Protein AF-A0A6B3M2X8-F1 (afdb_monomer_lite)

Secondary structure (DSSP, 8-state):
------------GGG------S---TT----------GGG------------HHHHHHSSHHHHHHHHHHHHHHHHT-S-----HHHHHHHH----

Structure (mmCIF, N/CA/C/O backbone):
data_AF-A0A6B3M2X8-F1
#
_entry.id   AF-A0A6B3M2X8-F1
#
loop_
_atom_site.group_PDB
_atom_site.id
_atom_site.type_symbol
_atom_site.label_atom_id
_atom_site.label_alt_id
_atom_site.label_comp_id
_atom_site.label_asym_id
_atom_site.label_entity_id
_atom_site.label_seq_id
_atom_site.pdbx_PDB_ins_code
_atom_site.Cartn_x
_atom_site.Cartn_y
_atom_site.Cartn_z
_atom_site.occupancy
_atom_site.B_iso_or_equiv
_atom_site.auth_seq_id
_atom_site.auth_comp_id
_atom_site.auth_asym_id
_atom_site.auth_atom_id
_atom_site.pdbx_PDB_model_num
ATOM 1 N N . MET A 1 1 ? -4.536 0.381 -40.209 1.00 64.00 1 MET A N 1
ATOM 2 C CA . MET A 1 1 ? -3.484 1.206 -39.585 1.00 64.00 1 MET A CA 1
ATOM 3 C C . MET A 1 1 ? -3.279 0.678 -38.184 1.00 64.00 1 MET A C 1
ATOM 5 O O . MET A 1 1 ? -4.263 0.510 -37.472 1.00 64.00 1 MET A O 1
ATOM 9 N N . LEU A 1 2 ? -2.046 0.314 -37.845 1.00 66.50 2 LEU A N 1
ATOM 10 C CA . LEU A 1 2 ? -1.698 -0.131 -36.503 1.00 66.50 2 LEU A CA 1
ATOM 11 C C . LEU A 1 2 ? -1.584 1.112 -35.615 1.00 66.50 2 LEU A C 1
ATOM 13 O O . LEU A 1 2 ? -0.737 1.963 -35.861 1.00 66.50 2 LEU A O 1
ATOM 17 N N . ASN A 1 3 ? -2.461 1.236 -34.621 1.00 72.69 3 ASN A N 1
ATOM 18 C CA . ASN A 1 3 ? -2.537 2.437 -33.779 1.00 72.69 3 ASN A CA 1
ATOM 19 C C . ASN A 1 3 ? -1.720 2.314 -32.481 1.00 72.69 3 ASN A C 1
ATOM 21 O O . ASN A 1 3 ? -1.614 3.277 -31.731 1.00 72.69 3 ASN A O 1
ATOM 25 N N . GLY A 1 4 ? -1.164 1.134 -32.194 1.00 75.75 4 GLY A N 1
ATOM 26 C CA . GLY A 1 4 ? -0.349 0.894 -31.007 1.00 75.75 4 GLY A CA 1
ATOM 27 C C . GLY A 1 4 ? 0.082 -0.565 -30.884 1.00 75.75 4 GLY A C 1
ATOM 28 O O . GLY A 1 4 ? -0.558 -1.462 -31.432 1.00 75.75 4 GLY A O 1
ATOM 29 N N . ILE A 1 5 ? 1.174 -0.793 -30.155 1.00 81.25 5 ILE A N 1
ATOM 30 C CA . ILE A 1 5 ? 1.732 -2.118 -29.864 1.00 81.25 5 ILE A CA 1
ATOM 31 C C . ILE A 1 5 ? 1.880 -2.233 -28.348 1.00 81.25 5 ILE A C 1
ATOM 33 O O . ILE A 1 5 ? 2.530 -1.397 -27.726 1.00 81.25 5 ILE A O 1
ATOM 37 N N . LYS A 1 6 ? 1.308 -3.283 -27.750 1.00 84.56 6 LYS A N 1
ATOM 38 C CA . LYS A 1 6 ? 1.546 -3.644 -26.346 1.00 84.56 6 LYS A CA 1
ATOM 39 C C . LYS A 1 6 ? 2.334 -4.949 -26.304 1.00 84.56 6 LYS A C 1
ATOM 41 O O . LYS A 1 6 ? 1.819 -5.987 -26.709 1.00 84.56 6 LYS A O 1
ATOM 46 N N . GLN A 1 7 ? 3.570 -4.896 -25.813 1.00 80.75 7 GLN A N 1
ATOM 47 C CA . GLN A 1 7 ? 4.482 -6.039 -25.751 1.00 80.75 7 GLN A CA 1
ATOM 48 C C . GLN A 1 7 ? 5.055 -6.164 -24.335 1.00 80.75 7 GLN A C 1
ATOM 50 O O . GLN A 1 7 ? 5.561 -5.190 -23.786 1.00 80.75 7 GLN A O 1
ATOM 55 N N . ARG A 1 8 ? 4.990 -7.367 -23.750 1.00 84.62 8 ARG A N 1
ATOM 56 C CA . ARG A 1 8 ? 5.707 -7.707 -22.512 1.00 84.62 8 ARG A CA 1
ATOM 57 C C . ARG A 1 8 ? 7.033 -8.348 -22.901 1.00 84.62 8 ARG A C 1
ATOM 59 O O . ARG A 1 8 ? 7.041 -9.337 -23.633 1.00 84.62 8 ARG A O 1
ATOM 66 N N . VAL A 1 9 ? 8.139 -7.774 -22.449 1.00 82.00 9 VAL A N 1
ATOM 67 C CA . VAL A 1 9 ? 9.490 -8.242 -22.770 1.00 82.00 9 VAL A CA 1
ATOM 68 C C . VAL A 1 9 ? 10.402 -8.132 -21.571 1.00 82.00 9 VAL A C 1
ATOM 70 O O . VAL A 1 9 ? 10.279 -7.216 -20.767 1.00 82.00 9 VAL A O 1
ATOM 73 N N . ILE A 1 10 ? 11.331 -9.079 -21.490 1.00 83.81 10 ILE A N 1
ATOM 74 C CA . ILE A 1 10 ? 12.415 -9.058 -20.517 1.00 83.81 10 ILE A CA 1
ATOM 75 C C . ILE A 1 10 ? 13.540 -8.205 -21.099 1.00 83.81 10 ILE A C 1
ATOM 77 O O . ILE A 1 10 ? 13.880 -8.335 -22.277 1.00 83.81 10 ILE A O 1
ATOM 81 N N . VAL A 1 11 ? 14.110 -7.341 -20.265 1.00 84.75 11 VAL A N 1
ATOM 82 C CA . VAL A 1 11 ? 15.249 -6.503 -20.633 1.00 84.75 11 VAL A CA 1
ATOM 83 C C . VAL A 1 11 ? 16.458 -7.394 -20.931 1.00 84.75 11 VAL A C 1
ATOM 85 O O . VAL A 1 11 ? 16.854 -8.225 -20.113 1.00 84.75 11 VAL A O 1
ATOM 88 N N . GLY A 1 12 ? 17.022 -7.249 -22.130 1.00 82.44 12 GLY A N 1
ATOM 89 C CA . GLY A 1 12 ? 18.166 -8.030 -22.585 1.00 82.44 12 GLY A CA 1
ATOM 90 C C . GLY A 1 12 ? 19.497 -7.546 -22.005 1.00 82.44 12 GLY A C 1
ATOM 91 O O . GLY A 1 12 ? 19.567 -6.632 -21.180 1.00 82.44 12 GLY A O 1
ATOM 92 N N . LYS A 1 13 ? 20.596 -8.143 -22.484 1.00 81.44 13 LYS A N 1
ATOM 93 C CA . LYS A 1 13 ? 21.954 -7.688 -22.146 1.00 81.44 13 LYS A CA 1
ATOM 94 C C . LYS A 1 13 ? 22.109 -6.205 -22.501 1.00 81.44 13 LYS A C 1
ATOM 96 O O . LYS A 1 13 ? 21.621 -5.766 -23.540 1.00 81.44 13 LYS A O 1
ATOM 101 N N . GLU A 1 14 ? 22.794 -5.458 -21.635 1.00 83.50 14 GLU A N 1
ATOM 102 C CA . GLU A 1 14 ? 23.031 -4.010 -21.785 1.00 83.50 14 GLU A CA 1
ATOM 103 C C . GLU A 1 14 ? 21.766 -3.133 -21.709 1.00 83.50 14 GLU A C 1
ATOM 105 O O . GLU A 1 14 ? 21.779 -1.999 -22.178 1.00 83.50 14 GLU A O 1
ATOM 110 N N . GLY A 1 15 ? 20.663 -3.629 -21.136 1.00 81.25 15 GLY A N 1
ATOM 111 C CA . GLY A 1 15 ? 19.460 -2.812 -20.939 1.00 81.25 15 GLY A CA 1
ATOM 112 C C . GLY A 1 15 ? 18.593 -2.646 -22.192 1.00 81.25 15 GLY A C 1
ATOM 113 O O . GLY A 1 15 ? 17.685 -1.819 -22.210 1.00 81.25 15 GLY A O 1
ATOM 114 N N . LYS A 1 16 ? 18.870 -3.405 -23.257 1.00 85.69 16 LYS A N 1
ATOM 115 C CA . LYS A 1 16 ? 18.186 -3.265 -24.549 1.00 85.69 16 LYS A CA 1
ATOM 116 C C . LYS A 1 16 ? 16.813 -3.940 -24.541 1.00 85.69 16 LYS A C 1
ATOM 118 O O . LYS A 1 16 ? 16.652 -5.041 -24.013 1.00 85.69 16 LYS A O 1
ATOM 123 N N . ILE A 1 17 ? 15.843 -3.289 -25.183 1.00 85.56 17 ILE A N 1
ATOM 124 C CA . ILE A 1 17 ? 14.487 -3.798 -25.411 1.00 85.56 17 ILE A CA 1
ATOM 125 C C . ILE A 1 17 ? 14.245 -3.828 -26.922 1.00 85.56 17 ILE A C 1
ATOM 127 O O . ILE A 1 17 ? 14.431 -2.821 -27.602 1.00 85.56 17 ILE A O 1
ATOM 131 N N . GLU A 1 18 ? 13.831 -4.979 -27.448 1.00 82.94 18 GLU A N 1
ATOM 132 C CA . GLU A 1 18 ? 13.549 -5.163 -28.875 1.00 82.94 18 GLU A CA 1
ATOM 133 C C . GLU A 1 18 ? 12.039 -5.209 -29.129 1.00 82.94 18 GLU A C 1
ATOM 135 O O . GLU A 1 18 ? 11.325 -6.069 -28.601 1.00 82.94 18 GLU A O 1
ATOM 140 N N . ILE A 1 19 ? 11.552 -4.307 -29.981 1.00 82.19 19 ILE A N 1
ATOM 141 C CA . ILE A 1 19 ? 10.170 -4.322 -30.468 1.00 82.19 19 ILE A CA 1
ATOM 142 C C . ILE A 1 19 ? 10.134 -5.207 -31.713 1.00 82.19 19 ILE A C 1
ATOM 144 O O . ILE A 1 19 ? 10.713 -4.869 -32.744 1.00 82.19 19 ILE A O 1
ATOM 148 N N . LYS A 1 20 ? 9.465 -6.358 -31.627 1.00 72.31 20 LYS A N 1
ATOM 149 C CA . LYS A 1 20 ? 9.378 -7.305 -32.745 1.00 72.31 20 LYS A CA 1
ATOM 150 C C . LYS A 1 20 ? 8.125 -7.008 -33.557 1.00 72.31 20 LYS A C 1
ATOM 152 O O . LYS A 1 20 ? 7.077 -7.597 -33.314 1.00 72.31 20 LYS A O 1
ATOM 157 N N . THR A 1 21 ? 8.231 -6.085 -34.508 1.00 72.88 21 THR A N 1
ATOM 158 C CA . THR A 1 21 ? 7.141 -5.772 -35.441 1.00 72.88 21 THR A CA 1
ATOM 159 C C . THR A 1 21 ? 7.657 -5.600 -36.864 1.00 72.88 21 THR A C 1
ATOM 161 O O . THR A 1 21 ? 8.712 -5.011 -37.084 1.00 72.88 21 THR A O 1
ATOM 164 N N . SER A 1 22 ? 6.907 -6.128 -37.830 1.00 63.09 22 SER A N 1
ATOM 165 C CA . SER A 1 22 ? 7.200 -6.018 -39.265 1.00 63.09 22 SER A CA 1
ATOM 166 C C . SER A 1 22 ? 6.411 -4.892 -39.944 1.00 63.09 22 SER A C 1
ATOM 168 O O . SER A 1 22 ? 6.527 -4.712 -41.151 1.00 63.09 22 SER A O 1
ATOM 170 N N . GLU A 1 23 ? 5.594 -4.151 -39.188 1.00 72.25 23 GLU A N 1
ATOM 171 C CA . GLU A 1 23 ? 4.606 -3.205 -39.731 1.00 72.25 23 GLU A CA 1
ATOM 172 C C . GLU A 1 23 ? 4.995 -1.725 -39.572 1.00 72.25 23 GLU A C 1
ATOM 174 O O . GLU A 1 23 ? 4.285 -0.847 -40.060 1.00 72.25 23 GLU A O 1
ATOM 179 N N . LEU A 1 24 ? 6.117 -1.427 -38.910 1.00 78.56 24 LEU A N 1
ATOM 180 C CA . LEU A 1 24 ? 6.639 -0.064 -38.806 1.00 78.56 24 LEU A CA 1
ATOM 181 C C . LEU A 1 24 ? 7.584 0.212 -39.977 1.00 78.56 24 LEU A C 1
ATOM 183 O O . LEU A 1 24 ? 8.699 -0.305 -40.022 1.00 78.56 24 LEU A O 1
ATOM 187 N N . ALA A 1 25 ? 7.129 1.026 -40.928 1.00 80.44 25 ALA A N 1
ATOM 188 C CA . ALA A 1 25 ? 7.965 1.491 -42.027 1.00 80.44 25 ALA A CA 1
ATOM 189 C C . ALA A 1 25 ? 9.049 2.457 -41.522 1.00 80.44 25 ALA A C 1
ATOM 191 O O . ALA A 1 25 ? 8.835 3.213 -40.567 1.00 80.44 25 ALA A O 1
ATOM 192 N N . GLU A 1 26 ? 10.201 2.461 -42.191 1.00 80.94 26 GLU A N 1
ATOM 193 C CA . GLU A 1 26 ? 11.283 3.406 -41.910 1.00 80.94 26 GLU A CA 1
ATOM 194 C C . GLU A 1 26 ? 10.780 4.859 -42.000 1.00 80.94 26 GLU A C 1
ATOM 196 O O . GLU A 1 26 ? 10.012 5.212 -42.895 1.00 80.94 26 GLU A O 1
ATOM 201 N N . GLY A 1 27 ? 11.187 5.698 -41.043 1.00 83.31 27 GLY A N 1
ATOM 202 C CA . GLY A 1 27 ? 10.754 7.097 -40.952 1.00 83.31 27 GLY A CA 1
ATOM 203 C C . GLY A 1 27 ? 9.430 7.328 -40.211 1.00 83.31 27 GLY A C 1
ATOM 204 O O . GLY A 1 27 ? 9.011 8.476 -40.073 1.00 83.31 27 GLY A O 1
ATOM 205 N N . THR A 1 28 ? 8.779 6.278 -39.698 1.00 84.50 28 THR A N 1
ATOM 206 C CA . THR A 1 28 ? 7.570 6.421 -38.868 1.00 84.50 28 THR A CA 1
ATOM 207 C C . THR A 1 28 ? 7.920 6.999 -37.494 1.00 84.50 28 THR A C 1
ATOM 209 O O . THR A 1 28 ? 8.733 6.432 -36.765 1.00 84.50 28 THR A O 1
ATOM 212 N N . VAL A 1 29 ? 7.282 8.110 -37.113 1.00 83.06 29 VAL A N 1
ATOM 213 C CA . VAL A 1 29 ? 7.404 8.687 -35.764 1.00 83.06 29 VAL A CA 1
ATOM 214 C C . VAL A 1 29 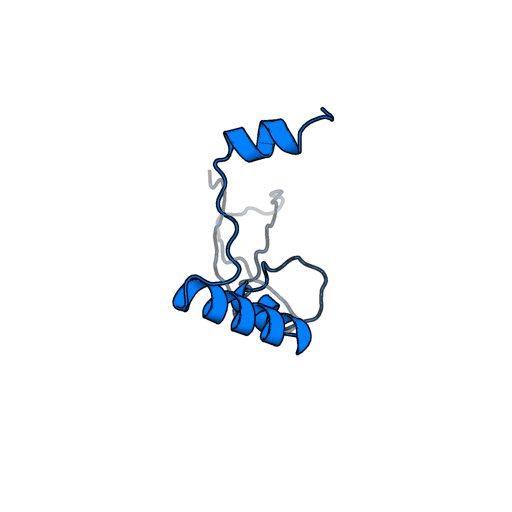? 6.578 7.854 -34.787 1.00 83.06 29 VAL A C 1
ATOM 216 O O . VAL A 1 29 ? 5.383 7.657 -35.003 1.00 83.06 29 VAL A O 1
ATOM 219 N N . VAL A 1 30 ? 7.209 7.377 -33.713 1.00 83.12 30 VAL A N 1
ATOM 220 C CA . VAL A 1 30 ? 6.566 6.556 -32.678 1.00 83.12 30 VAL A CA 1
ATOM 221 C C . VAL A 1 30 ? 6.873 7.093 -31.283 1.00 83.12 30 VAL A C 1
ATOM 2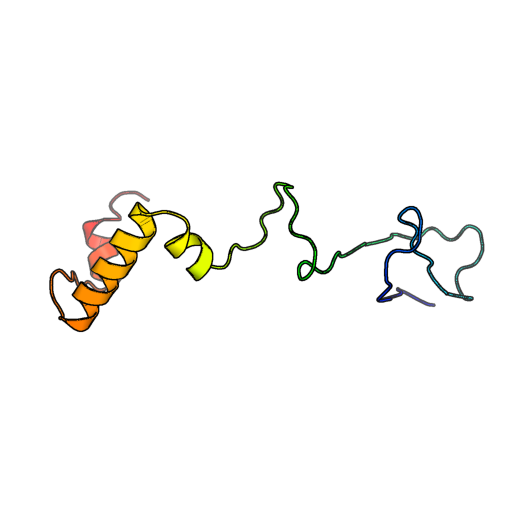23 O O . VAL A 1 30 ? 7.969 7.589 -31.026 1.00 83.12 30 VAL A O 1
ATOM 226 N N . GLU A 1 31 ? 5.908 6.963 -30.378 1.00 81.12 31 GLU A N 1
ATOM 227 C CA . GLU A 1 31 ? 6.074 7.204 -28.945 1.00 81.12 31 GLU A CA 1
ATOM 228 C C . GLU A 1 31 ? 6.239 5.859 -28.226 1.00 81.12 31 GLU A C 1
ATOM 230 O O . GLU A 1 31 ? 5.512 4.903 -28.510 1.00 81.12 31 GLU A O 1
ATOM 235 N N . VAL A 1 32 ? 7.204 5.770 -27.307 1.00 81.94 32 VAL A N 1
ATOM 236 C CA . VAL A 1 32 ? 7.495 4.543 -26.554 1.00 81.94 32 VAL A CA 1
ATOM 237 C C . VAL A 1 32 ? 7.216 4.777 -25.076 1.00 81.94 32 VAL A C 1
ATOM 239 O O . VAL A 1 32 ? 7.847 5.626 -24.451 1.00 81.94 32 VAL A O 1
ATOM 242 N N . ILE A 1 33 ? 6.310 3.980 -24.507 1.00 82.06 33 ILE A N 1
ATOM 243 C CA . ILE A 1 33 ? 6.018 3.967 -23.071 1.00 82.06 33 ILE A CA 1
ATOM 244 C C . ILE A 1 33 ? 6.583 2.673 -22.479 1.00 82.06 33 ILE A C 1
ATOM 246 O O . ILE A 1 33 ? 6.173 1.578 -22.866 1.00 82.06 33 ILE A O 1
ATOM 250 N N . VAL A 1 34 ? 7.521 2.795 -21.538 1.00 81.69 34 VAL A N 1
ATOM 251 C CA . VAL A 1 34 ? 8.124 1.657 -20.827 1.00 81.69 34 VAL A CA 1
ATOM 252 C C . VAL A 1 34 ? 7.535 1.585 -19.421 1.00 81.69 34 VAL A C 1
ATOM 254 O O . VAL A 1 34 ? 7.715 2.506 -18.629 1.00 81.69 34 VAL A O 1
ATOM 257 N N . LEU A 1 35 ? 6.838 0.490 -19.111 1.00 80.50 35 LEU A N 1
ATOM 258 C CA . LEU A 1 35 ? 6.349 0.194 -17.764 1.00 80.50 35 LEU A CA 1
ATOM 259 C C . LEU A 1 35 ? 7.202 -0.924 -17.171 1.00 80.50 35 LEU A C 1
ATOM 261 O O . LEU A 1 35 ? 7.257 -2.021 -17.727 1.00 80.50 35 LEU A O 1
ATOM 265 N N . VAL A 1 36 ? 7.859 -0.639 -16.050 1.00 80.44 36 VAL A N 1
ATOM 266 C CA . VAL A 1 36 ? 8.615 -1.633 -15.285 1.00 80.44 36 VAL A CA 1
ATOM 267 C C . VAL A 1 36 ? 7.657 -2.302 -14.304 1.00 80.44 36 VAL A C 1
ATOM 269 O O . VAL A 1 36 ? 6.979 -1.618 -13.538 1.00 80.44 36 VAL A O 1
ATOM 272 N N . GLU A 1 37 ? 7.576 -3.631 -14.342 1.00 74.31 37 GLU A N 1
ATOM 273 C CA . GLU A 1 37 ? 6.833 -4.393 -13.336 1.00 74.31 37 GLU A CA 1
ATOM 274 C C . GLU A 1 37 ? 7.565 -4.278 -11.993 1.00 74.31 37 GLU A C 1
ATOM 276 O O . GLU A 1 37 ? 8.731 -4.654 -11.882 1.00 74.31 37 GLU A O 1
ATOM 281 N N . GLN A 1 38 ? 6.888 -3.713 -10.990 1.00 62.22 38 GLN A N 1
ATOM 282 C CA . GLN A 1 38 ? 7.475 -3.380 -9.686 1.00 62.22 38 GLN A CA 1
ATOM 283 C C . GLN A 1 38 ? 7.725 -4.604 -8.787 1.00 62.22 38 GLN A C 1
ATOM 285 O O . GLN A 1 38 ? 8.355 -4.467 -7.746 1.00 62.22 38 GLN A O 1
ATOM 290 N N . ASP A 1 39 ? 7.323 -5.806 -9.206 1.00 55.53 39 ASP A N 1
ATOM 291 C CA . ASP A 1 39 ? 7.393 -7.019 -8.376 1.00 55.53 39 ASP A CA 1
ATOM 292 C C . ASP A 1 39 ? 8.812 -7.612 -8.220 1.00 55.53 39 ASP A C 1
ATOM 294 O O . ASP A 1 39 ? 8.971 -8.636 -7.559 1.00 55.53 39 ASP A O 1
ATOM 298 N N . ALA A 1 40 ? 9.852 -7.030 -8.837 1.00 49.16 40 ALA A N 1
ATOM 299 C CA . ALA A 1 40 ? 11.174 -7.672 -8.920 1.00 49.16 40 ALA A CA 1
ATOM 300 C C . ALA A 1 40 ? 12.398 -6.779 -8.652 1.00 49.16 40 ALA A C 1
ATOM 302 O O . ALA A 1 40 ? 13.520 -7.280 -8.746 1.00 49.16 40 ALA A O 1
ATOM 303 N N . VAL A 1 41 ? 12.240 -5.487 -8.342 1.00 46.97 41 VAL A N 1
ATOM 304 C CA . VAL A 1 41 ? 13.397 -4.603 -8.116 1.00 46.97 41 VAL A CA 1
ATOM 305 C C . VAL A 1 41 ? 13.228 -3.811 -6.824 1.00 46.97 41 VAL A C 1
ATOM 307 O O . VAL A 1 41 ? 12.646 -2.731 -6.798 1.00 46.97 41 VAL A O 1
ATOM 310 N N . GLU A 1 42 ? 13.790 -4.356 -5.748 1.00 50.50 42 GLU A N 1
ATOM 311 C CA . GLU A 1 42 ? 14.203 -3.582 -4.579 1.00 50.50 42 GLU A CA 1
ATOM 312 C C . GLU A 1 42 ? 15.307 -2.608 -5.026 1.00 50.50 42 GLU A C 1
ATOM 314 O O . GLU A 1 42 ? 16.475 -2.985 -5.119 1.00 50.50 42 GLU A O 1
ATOM 319 N N . SER A 1 43 ? 14.972 -1.365 -5.377 1.00 45.31 43 SER A N 1
ATOM 320 C CA . SER A 1 43 ? 16.001 -0.326 -5.509 1.00 45.31 43 SER A CA 1
ATOM 321 C C . SER A 1 43 ? 15.449 1.088 -5.342 1.00 45.31 43 SER A C 1
ATOM 323 O O . SER A 1 43 ? 14.817 1.628 -6.253 1.00 45.31 43 SER A O 1
ATOM 325 N N . ASP A 1 44 ? 15.734 1.677 -4.179 1.00 47.97 44 ASP A N 1
ATOM 326 C CA . ASP A 1 44 ? 16.356 2.996 -3.954 1.00 47.97 44 ASP A CA 1
ATOM 327 C C . ASP A 1 44 ? 16.181 4.090 -5.021 1.00 47.97 44 ASP A C 1
ATOM 329 O O . ASP A 1 44 ? 17.118 4.802 -5.384 1.00 47.97 44 ASP A O 1
ATOM 333 N N . THR A 1 45 ? 14.963 4.298 -5.503 1.00 46.38 45 THR A N 1
ATOM 334 C CA . THR A 1 45 ? 14.602 5.518 -6.221 1.00 46.38 45 THR A CA 1
ATOM 335 C C . THR A 1 45 ? 13.269 6.006 -5.697 1.00 46.38 45 THR A C 1
ATOM 337 O O . THR A 1 45 ? 12.342 5.227 -5.510 1.00 46.38 45 THR A O 1
ATOM 340 N N . SER A 1 46 ? 13.196 7.309 -5.429 1.00 51.28 46 SER A N 1
ATOM 341 C CA . SER A 1 46 ? 12.060 8.051 -4.877 1.00 51.28 46 SER A CA 1
ATOM 342 C C . SER A 1 46 ? 10.846 8.101 -5.819 1.00 51.28 46 SER A C 1
ATOM 344 O O . SER A 1 46 ? 10.286 9.162 -6.085 1.00 51.28 46 SER A O 1
ATOM 346 N N . GLN A 1 47 ?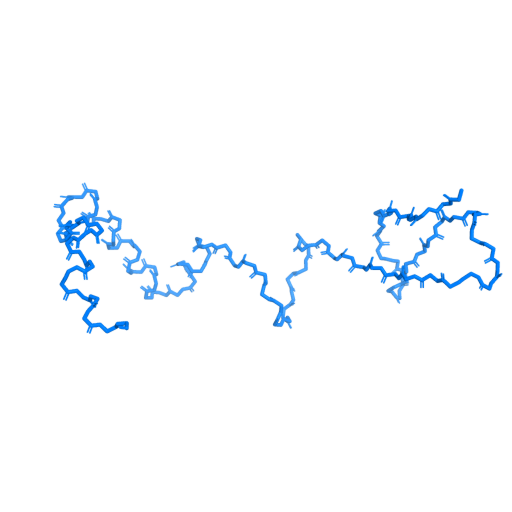 10.453 6.956 -6.362 1.00 46.47 47 GLN A N 1
ATOM 347 C CA . GLN A 1 47 ? 9.153 6.715 -6.949 1.00 46.47 47 GLN A CA 1
ATOM 348 C C . GLN A 1 47 ? 8.278 6.181 -5.824 1.00 46.47 47 GLN A C 1
ATOM 350 O O . GLN A 1 47 ? 8.646 5.235 -5.136 1.00 46.47 47 GLN A O 1
ATOM 355 N N . HIS A 1 48 ? 7.146 6.837 -5.596 1.00 48.81 48 HIS A N 1
ATOM 356 C CA . HIS A 1 48 ? 6.152 6.447 -4.606 1.00 48.81 48 HIS A CA 1
ATOM 357 C C . HIS A 1 48 ? 5.506 5.119 -5.035 1.00 48.81 48 HIS A C 1
ATOM 359 O O . HIS A 1 48 ? 4.382 5.092 -5.538 1.00 48.81 48 HIS A O 1
ATOM 365 N N . ILE A 1 49 ? 6.239 4.014 -4.876 1.00 55.12 49 ILE A N 1
ATOM 366 C CA . ILE A 1 49 ? 5.652 2.687 -4.740 1.00 55.12 49 ILE A CA 1
ATOM 367 C C . ILE A 1 49 ? 4.694 2.835 -3.557 1.00 55.12 49 ILE A C 1
ATOM 369 O O . ILE A 1 49 ? 5.127 3.331 -2.512 1.00 55.12 49 ILE A O 1
ATOM 373 N N . PRO A 1 50 ? 3.395 2.529 -3.702 1.00 57.81 50 PRO A N 1
ATOM 374 C CA . PRO A 1 50 ? 2.519 2.478 -2.547 1.00 57.81 50 PRO A CA 1
ATOM 375 C C . PRO A 1 50 ? 3.100 1.415 -1.618 1.00 57.81 50 PRO A C 1
ATOM 377 O O . PRO A 1 50 ? 2.953 0.222 -1.869 1.00 57.81 50 PRO A O 1
ATOM 380 N N . GLN A 1 51 ? 3.842 1.860 -0.602 1.00 66.44 51 GLN A N 1
ATOM 381 C CA . GLN A 1 51 ? 4.358 0.981 0.429 1.00 66.44 51 GLN A CA 1
ATOM 382 C C . GLN A 1 51 ? 3.155 0.246 1.003 1.00 66.44 51 GLN A C 1
ATOM 384 O O . GLN A 1 51 ? 2.142 0.881 1.319 1.00 66.44 51 GLN A O 1
ATOM 389 N N . ASP A 1 52 ? 3.250 -1.079 1.097 1.00 85.06 52 ASP A N 1
ATOM 390 C CA . ASP A 1 52 ? 2.191 -1.852 1.720 1.00 85.06 52 ASP A CA 1
ATOM 391 C C . ASP A 1 52 ? 1.929 -1.268 3.114 1.00 85.06 52 ASP A C 1
ATOM 393 O O . ASP A 1 52 ? 2.851 -1.023 3.899 1.00 85.06 52 ASP A O 1
ATOM 397 N N . ALA A 1 53 ? 0.664 -0.967 3.411 1.00 86.12 53 ALA A N 1
ATOM 398 C CA . ALA A 1 53 ? 0.321 -0.274 4.648 1.00 86.12 53 ALA A CA 1
ATOM 399 C C . ALA A 1 53 ? 0.752 -1.093 5.877 1.00 86.12 53 ALA A C 1
ATOM 401 O O . ALA A 1 53 ? 1.159 -0.523 6.890 1.00 86.12 53 ALA A O 1
ATOM 402 N N . THR A 1 54 ? 0.723 -2.424 5.776 1.00 89.38 54 THR A N 1
ATOM 403 C CA . THR A 1 54 ? 1.197 -3.329 6.827 1.00 89.38 54 THR A CA 1
ATOM 404 C C . THR A 1 54 ? 2.703 -3.208 6.996 1.00 89.38 54 THR A C 1
ATOM 406 O O . THR A 1 54 ? 3.187 -3.081 8.121 1.00 89.38 54 THR A O 1
ATOM 409 N N . GLU A 1 55 ? 3.449 -3.198 5.893 1.00 90.00 55 GLU A N 1
ATOM 410 C CA . GLU A 1 55 ? 4.900 -3.017 5.911 1.00 90.00 55 GLU A CA 1
ATOM 411 C C . GLU A 1 55 ? 5.288 -1.685 6.567 1.00 90.00 55 GLU A C 1
ATOM 413 O O . GLU A 1 55 ? 6.114 -1.660 7.484 1.00 90.00 55 GLU A O 1
ATOM 418 N N . TYR A 1 56 ? 4.628 -0.586 6.188 1.00 92.19 56 TYR A N 1
ATOM 419 C CA . TYR A 1 56 ? 4.852 0.724 6.799 1.00 92.19 56 TYR A CA 1
ATOM 420 C C . TYR A 1 56 ? 4.565 0.721 8.308 1.00 92.19 56 TYR A C 1
ATOM 422 O O . TYR A 1 56 ? 5.386 1.188 9.108 1.00 92.19 56 TYR A O 1
ATOM 430 N N . LEU A 1 57 ? 3.423 0.167 8.727 1.00 94.62 57 LEU A N 1
ATOM 431 C CA . LEU A 1 57 ? 3.029 0.126 10.138 1.00 94.62 57 LEU A CA 1
ATOM 432 C C . LEU A 1 57 ? 3.960 -0.752 10.990 1.00 94.62 57 LEU A C 1
ATOM 434 O O . LEU A 1 57 ? 4.080 -0.532 12.195 1.00 94.62 57 LEU A O 1
ATOM 438 N N . LEU A 1 58 ? 4.649 -1.725 10.388 1.00 95.00 58 LEU A N 1
ATOM 439 C CA . LEU A 1 58 ? 5.582 -2.619 11.081 1.00 95.00 58 LEU A CA 1
ATOM 440 C C . LEU A 1 58 ? 7.058 -2.207 10.962 1.00 95.00 58 LEU A C 1
ATOM 442 O O . LEU A 1 58 ? 7.902 -2.818 11.634 1.00 95.00 58 LEU A O 1
ATOM 446 N N . SER A 1 59 ? 7.357 -1.183 10.156 1.00 93.81 59 SER A N 1
ATOM 447 C CA . SER A 1 59 ? 8.715 -0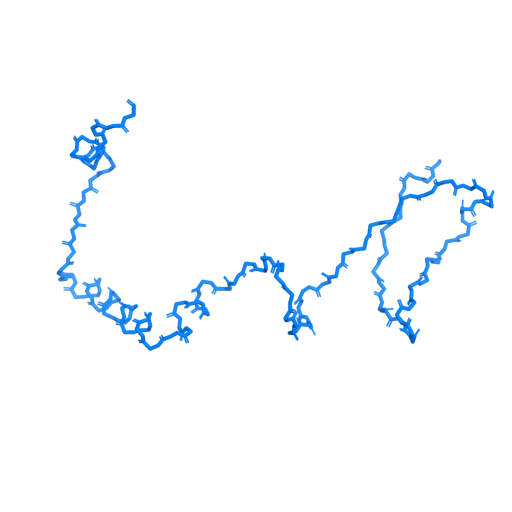.748 9.801 1.00 93.81 59 SER A CA 1
ATOM 448 C C . SER A 1 59 ? 9.537 -0.212 10.979 1.00 93.81 59 SER A C 1
ATOM 450 O O . SER A 1 59 ? 10.740 -0.461 11.052 1.00 93.81 59 SER A O 1
ATOM 452 N N . THR A 1 60 ? 8.910 0.483 11.936 1.00 95.88 60 THR A N 1
ATOM 453 C CA . THR A 1 60 ? 9.584 1.042 13.121 1.00 95.88 60 THR A CA 1
ATOM 454 C C . THR A 1 60 ? 9.053 0.434 14.416 1.00 95.88 60 THR A C 1
ATOM 456 O O . THR A 1 60 ? 7.922 -0.053 14.493 1.00 95.88 60 THR A O 1
ATOM 459 N N . GLN A 1 61 ? 9.873 0.470 15.471 1.00 96.81 61 GLN A N 1
ATOM 460 C CA . GLN A 1 61 ? 9.476 -0.026 16.790 1.00 96.81 61 GLN A CA 1
ATOM 461 C C . GLN A 1 61 ? 8.288 0.758 17.366 1.00 96.81 61 GLN A C 1
ATOM 463 O O . GLN A 1 61 ? 7.388 0.155 17.952 1.00 96.81 61 GLN A O 1
ATOM 468 N N . ASP A 1 62 ? 8.261 2.078 17.173 1.00 97.56 62 ASP A N 1
ATOM 469 C CA . ASP A 1 62 ? 7.162 2.921 17.643 1.00 97.56 62 ASP A CA 1
ATOM 470 C C . ASP A 1 62 ? 5.867 2.670 16.873 1.00 97.56 62 ASP A C 1
ATOM 472 O O . ASP A 1 62 ? 4.826 2.492 17.507 1.00 97.56 62 ASP A O 1
ATOM 476 N N . ASN A 1 63 ? 5.924 2.562 15.540 1.00 96.56 63 ASN A N 1
ATOM 477 C CA . ASN A 1 63 ? 4.742 2.245 14.732 1.00 96.56 63 ASN A CA 1
ATOM 478 C C . ASN A 1 63 ? 4.162 0.886 15.136 1.00 96.56 63 ASN A C 1
ATOM 480 O O . ASN A 1 63 ? 2.962 0.774 15.386 1.00 96.56 63 ASN A O 1
ATOM 484 N N . ARG A 1 64 ? 5.024 -0.122 15.317 1.00 97.44 64 ARG A N 1
ATOM 485 C CA . ARG A 1 64 ? 4.611 -1.453 15.774 1.00 97.44 64 ARG A CA 1
ATOM 486 C C . ARG A 1 64 ? 3.955 -1.405 17.151 1.00 97.44 64 ARG A C 1
ATOM 488 O O . ARG A 1 64 ? 2.908 -2.017 17.346 1.00 97.44 64 ARG A O 1
ATOM 495 N N . ARG A 1 65 ? 4.545 -0.681 18.108 1.00 98.06 65 ARG A N 1
ATOM 496 C CA . ARG A 1 65 ? 3.987 -0.524 19.461 1.00 98.06 65 ARG A CA 1
ATOM 497 C C . ARG A 1 65 ? 2.615 0.150 19.418 1.00 98.06 65 ARG A C 1
ATOM 499 O O . ARG A 1 65 ? 1.697 -0.321 20.086 1.00 98.06 65 ARG A O 1
ATOM 506 N N . HIS A 1 66 ? 2.466 1.217 18.634 1.00 96.88 66 HIS A N 1
ATOM 507 C CA . HIS A 1 66 ? 1.185 1.903 18.465 1.00 96.88 66 HIS A CA 1
ATOM 508 C C . HIS A 1 66 ? 0.135 1.002 17.813 1.00 96.88 66 HIS A C 1
ATOM 510 O O . HIS A 1 66 ? -0.980 0.929 18.322 1.00 96.88 66 HIS A O 1
ATOM 516 N N . LEU A 1 67 ? 0.495 0.261 16.760 1.00 97.06 67 LEU A N 1
ATOM 517 C CA . LEU A 1 67 ? -0.419 -0.661 16.089 1.00 97.06 67 LEU A CA 1
ATOM 518 C C . LEU A 1 67 ? -0.916 -1.754 17.043 1.00 97.06 67 LEU A C 1
ATOM 520 O O . LEU A 1 67 ? -2.121 -1.954 17.164 1.00 97.06 67 LEU A O 1
ATOM 524 N N . MET A 1 68 ? -0.010 -2.428 17.757 1.00 97.50 68 MET A N 1
ATOM 525 C CA . MET A 1 68 ? -0.395 -3.487 18.698 1.00 97.50 68 MET A CA 1
ATOM 526 C C . MET A 1 68 ? -1.270 -2.947 19.837 1.00 97.50 68 MET A C 1
ATOM 528 O O . MET A 1 68 ? -2.237 -3.596 20.230 1.00 97.50 68 MET A O 1
ATOM 532 N N . SER A 1 69 ? -0.979 -1.741 20.340 1.00 96.94 69 SER A N 1
ATOM 533 C CA . SER A 1 69 ? -1.830 -1.099 21.349 1.00 96.94 69 SER A CA 1
ATOM 534 C C . SER A 1 69 ? -3.213 -0.752 20.800 1.00 96.94 69 SER A C 1
ATOM 536 O O . SER A 1 69 ? -4.198 -0.926 21.512 1.00 96.94 69 SER A O 1
ATOM 538 N N . ALA A 1 70 ? -3.303 -0.260 19.562 1.00 95.69 70 ALA A N 1
ATOM 539 C CA . ALA A 1 70 ? -4.576 0.088 18.940 1.00 95.69 70 ALA A CA 1
ATOM 540 C C . ALA A 1 70 ? -5.444 -1.158 18.715 1.00 95.69 70 ALA A C 1
ATOM 542 O O . ALA A 1 70 ? -6.630 -1.133 19.032 1.00 95.69 70 ALA A O 1
ATOM 543 N N . ILE A 1 71 ? -4.845 -2.263 18.254 1.00 96.56 71 ILE A N 1
ATOM 544 C CA . ILE A 1 71 ? -5.532 -3.555 18.112 1.00 96.56 71 ILE A CA 1
ATOM 545 C C . ILE A 1 71 ? -6.077 -4.019 19.469 1.00 96.56 71 ILE A C 1
ATOM 547 O O . ILE A 1 71 ? -7.265 -4.312 19.576 1.00 96.56 71 ILE A O 1
ATOM 551 N N . GLY A 1 72 ? -5.254 -3.992 20.523 1.00 97.31 72 GLY A N 1
ATOM 552 C CA . GLY A 1 72 ? -5.693 -4.377 21.868 1.00 97.31 72 GLY A CA 1
ATOM 553 C C . GLY A 1 72 ? -6.829 -3.502 22.410 1.00 97.31 72 GLY A C 1
ATOM 554 O O . GLY A 1 72 ? -7.772 -4.017 23.009 1.00 97.31 72 GLY A O 1
ATOM 555 N N . ASN A 1 73 ? -6.791 -2.190 22.166 1.00 96.75 73 ASN A N 1
ATOM 556 C CA . ASN A 1 73 ? -7.868 -1.270 22.550 1.00 96.75 73 ASN A CA 1
ATOM 557 C C . ASN A 1 73 ? -9.195 -1.623 21.857 1.00 96.75 73 ASN A C 1
ATOM 559 O O . ASN A 1 73 ? -10.240 -1.641 22.506 1.00 96.75 73 ASN A O 1
ATOM 563 N N . VAL A 1 74 ? -9.155 -1.963 20.563 1.00 95.69 74 VAL A N 1
ATOM 564 C CA . VAL A 1 74 ? -10.342 -2.381 19.797 1.00 95.69 74 VAL A CA 1
ATOM 565 C C . VAL A 1 74 ? -10.881 -3.724 20.291 1.00 95.69 74 VAL A C 1
ATOM 567 O O . VAL A 1 74 ? -12.075 -3.834 20.560 1.00 95.69 74 VAL A O 1
ATOM 570 N N . GLU A 1 75 ? -10.018 -4.727 20.466 1.00 96.12 75 GLU A N 1
ATOM 571 C CA . GLU A 1 75 ? -10.412 -6.061 20.943 1.00 96.12 75 GLU A CA 1
ATOM 572 C C . GLU A 1 75 ? -11.025 -6.026 22.347 1.00 96.12 75 GLU A C 1
ATOM 574 O O . GLU A 1 75 ? -11.975 -6.751 22.639 1.00 96.12 75 GLU A O 1
ATOM 579 N N . THR A 1 76 ? -10.496 -5.166 23.220 1.00 96.12 76 THR A N 1
ATOM 580 C CA . THR A 1 76 ? -10.976 -5.012 24.601 1.00 96.12 76 THR A CA 1
ATOM 581 C C . THR A 1 76 ? -12.081 -3.969 24.752 1.00 96.12 76 THR A C 1
ATOM 583 O O . THR A 1 76 ? -12.638 -3.838 25.841 1.00 96.12 76 THR A O 1
ATOM 586 N N . ASN A 1 77 ? -12.415 -3.240 23.682 1.00 92.19 77 ASN A N 1
ATOM 587 C CA . ASN A 1 77 ? -13.344 -2.110 23.698 1.00 92.19 77 ASN A CA 1
ATOM 588 C C . ASN A 1 77 ? -12.991 -1.065 24.782 1.00 92.19 77 ASN A C 1
ATOM 590 O O . ASN A 1 77 ? -13.854 -0.555 25.498 1.00 92.19 77 ASN A O 1
ATOM 594 N N . THR A 1 78 ? -11.695 -0.782 24.941 1.00 93.81 78 THR A N 1
ATOM 595 C CA . THR A 1 78 ? -11.170 0.200 25.901 1.00 93.81 78 THR A CA 1
ATOM 596 C C . THR A 1 78 ? -10.466 1.339 25.174 1.00 93.81 78 THR A C 1
ATOM 598 O O . THR A 1 78 ? -9.914 1.152 24.095 1.00 93.81 78 THR A O 1
ATOM 601 N N . ASN A 1 79 ? -10.470 2.539 25.763 1.00 91.94 79 ASN A N 1
ATOM 602 C CA . ASN A 1 79 ? -9.813 3.726 25.195 1.00 91.94 79 ASN A CA 1
ATOM 603 C C . ASN A 1 79 ? -10.260 4.071 23.757 1.00 91.94 79 ASN A C 1
ATOM 605 O O . ASN A 1 79 ? -9.464 4.577 22.966 1.00 91.94 79 ASN A O 1
ATOM 609 N N . LEU A 1 80 ? -11.522 3.791 23.418 1.00 91.81 80 LEU A N 1
ATOM 610 C CA . LEU A 1 80 ? -12.123 4.156 22.137 1.00 91.81 80 LEU A CA 1
ATOM 611 C C . LEU A 1 80 ? -12.957 5.427 22.291 1.00 91.81 80 LEU A C 1
ATOM 613 O O . LEU A 1 80 ? -13.683 5.592 23.271 1.00 91.81 80 LEU A O 1
ATOM 617 N N . VAL A 1 81 ? -12.870 6.303 21.294 1.00 90.06 81 VAL A N 1
ATOM 618 C CA . VAL A 1 81 ? -13.755 7.458 21.145 1.00 90.06 81 VAL A CA 1
ATOM 619 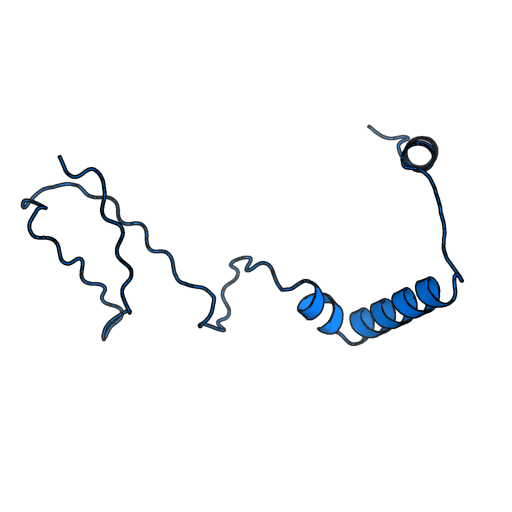C C . VAL A 1 81 ? -14.607 7.198 19.912 1.00 90.06 81 VAL A C 1
ATOM 621 O O . VAL A 1 81 ? -14.067 6.948 18.837 1.00 90.06 81 VAL A O 1
ATOM 624 N N . ASN A 1 82 ? -15.926 7.232 20.081 1.00 87.25 82 ASN A N 1
ATOM 625 C C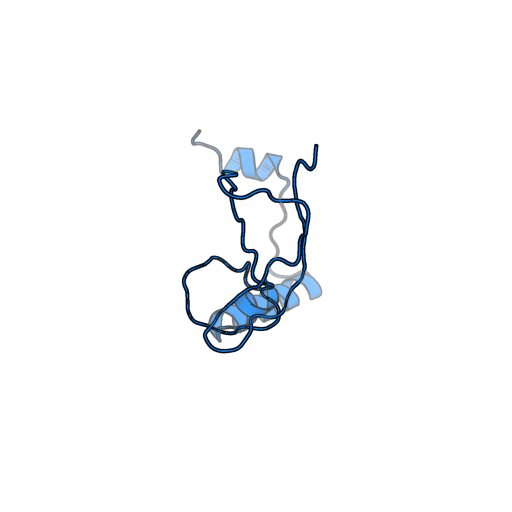A . ASN A 1 82 ? -16.884 7.054 18.998 1.00 87.25 82 ASN A CA 1
ATOM 626 C C . ASN A 1 82 ? -17.614 8.372 18.786 1.00 87.25 82 ASN A C 1
ATOM 628 O O . ASN A 1 82 ? -18.147 8.931 19.742 1.00 87.25 82 ASN A O 1
ATOM 632 N N . PHE A 1 83 ? -17.640 8.827 17.545 1.00 90.69 83 PHE A N 1
ATOM 633 C CA . PHE A 1 83 ? -18.402 9.986 17.115 1.00 90.69 83 PHE A CA 1
ATOM 634 C C . PHE A 1 83 ? -18.922 9.737 15.702 1.00 90.69 83 PHE A C 1
ATOM 636 O O . PHE A 1 83 ? -18.325 8.974 14.933 1.00 90.69 83 PHE A O 1
ATOM 643 N N . THR A 1 84 ? -20.035 10.365 15.350 1.00 92.25 84 THR A N 1
ATOM 644 C CA . THR A 1 84 ? -20.515 10.381 13.969 1.00 92.25 84 THR A CA 1
ATOM 645 C C . THR A 1 84 ? -19.741 11.421 13.150 1.00 92.25 84 THR A C 1
ATOM 647 O O . THR A 1 84 ? -19.161 12.359 13.707 1.00 92.25 84 THR A O 1
ATOM 650 N N . PRO A 1 85 ? -19.703 11.295 11.811 1.00 88.50 85 PRO A N 1
ATOM 651 C CA . PRO A 1 85 ? -19.106 12.321 10.959 1.00 88.50 85 PRO A CA 1
ATOM 652 C C . PRO A 1 85 ? -19.682 13.724 11.202 1.00 88.50 85 PRO A C 1
ATOM 654 O O . PRO A 1 85 ? -18.951 14.708 11.107 1.00 88.50 85 PRO A O 1
ATOM 657 N N . GLU A 1 86 ? -20.972 13.818 11.531 1.00 89.69 86 GLU A N 1
ATOM 658 C CA . GLU A 1 86 ? -21.651 15.076 11.847 1.00 89.69 86 GLU A CA 1
ATOM 659 C C . GLU A 1 86 ? -21.124 15.687 13.153 1.00 89.69 86 GLU A C 1
ATOM 661 O O . GLU A 1 86 ? -20.756 16.860 13.155 1.00 89.69 86 GLU A O 1
ATOM 666 N N . GLU A 1 87 ? -20.994 14.889 14.220 1.00 89.12 87 GLU A N 1
ATOM 667 C CA . GLU A 1 87 ? -20.444 15.324 15.516 1.00 89.12 87 GLU A CA 1
ATOM 668 C C . GLU A 1 87 ? -19.008 15.853 15.369 1.00 89.12 87 GLU A C 1
ATOM 670 O O . GLU A 1 87 ? -18.676 16.928 15.869 1.00 89.12 87 GLU A O 1
ATOM 675 N N . TRP A 1 88 ? -18.166 15.155 14.599 1.00 86.81 88 TRP A N 1
ATOM 676 C CA . TRP A 1 88 ? -16.806 15.616 14.300 1.00 86.81 88 TRP A CA 1
ATOM 677 C C . TRP A 1 88 ? -16.791 16.946 13.544 1.00 86.81 88 TRP A C 1
ATOM 679 O O . TRP A 1 88 ? -15.982 17.833 13.825 1.00 86.81 88 TRP A O 1
ATOM 689 N N . ASN A 1 89 ? -17.672 17.078 12.554 1.00 84.56 89 ASN A N 1
ATOM 690 C CA . ASN A 1 89 ? -17.745 18.261 11.713 1.00 84.56 89 ASN A CA 1
ATOM 691 C C . ASN A 1 89 ? -18.207 19.495 12.504 1.00 84.56 89 ASN A C 1
ATOM 693 O O . ASN A 1 89 ? -17.685 20.588 12.297 1.00 84.56 89 ASN A O 1
ATOM 697 N N . GLU A 1 90 ? -19.148 19.323 13.429 1.00 84.25 90 GLU A N 1
ATOM 698 C CA . GLU A 1 90 ? -19.615 20.395 14.310 1.00 84.25 90 GLU A CA 1
ATOM 699 C C . GLU A 1 90 ? -18.554 20.819 15.334 1.00 84.25 90 GLU A C 1
ATOM 701 O O . GLU A 1 90 ? -18.398 22.012 15.593 1.00 84.25 90 GLU A O 1
ATOM 706 N N . GLU A 1 91 ? -17.799 19.872 15.896 1.00 81.06 91 GLU A N 1
ATOM 707 C CA . GLU A 1 91 ? -16.829 20.152 16.961 1.00 81.06 91 GLU A CA 1
ATOM 708 C C . GLU A 1 91 ? -15.468 20.646 16.435 1.00 81.06 91 GLU A C 1
ATOM 710 O O . GLU A 1 91 ? -14.802 21.455 17.087 1.00 81.06 91 GLU A O 1
ATOM 715 N N . TYR A 1 92 ? -15.048 20.211 15.242 1.00 76.81 92 TYR A N 1
ATOM 716 C CA . TYR A 1 92 ? -13.684 20.451 14.752 1.00 76.81 92 TYR A CA 1
ATOM 717 C C . TYR A 1 92 ? -13.600 21.197 13.419 1.00 76.81 92 TYR A C 1
ATOM 719 O O . TYR A 1 92 ? -12.508 21.635 13.051 1.00 76.81 92 TYR A O 1
ATOM 727 N N . ASN A 1 93 ? -14.715 21.428 12.716 1.00 70.94 93 ASN A N 1
ATOM 728 C CA . ASN A 1 93 ? -14.706 22.092 11.407 1.00 70.94 93 ASN A CA 1
ATOM 729 C C . ASN A 1 93 ? -15.078 23.587 11.463 1.00 70.94 93 ASN A C 1
ATOM 731 O O . ASN A 1 93 ? -15.714 24.134 10.566 1.00 70.94 93 ASN A O 1
ATOM 735 N N . PHE A 1 94 ? -14.610 24.296 12.496 1.00 61.66 94 PHE A N 1
ATOM 736 C CA . PHE A 1 94 ? -14.781 25.751 12.653 1.00 61.66 94 PHE A CA 1
ATOM 737 C C . PHE A 1 94 ? -13.972 26.611 11.658 1.00 61.66 94 PHE A C 1
ATOM 739 O O . PHE A 1 94 ? -13.926 27.836 11.799 1.00 61.66 94 PHE A O 1
ATOM 746 N N . ARG A 1 95 ? -13.278 26.011 10.683 1.00 59.59 95 ARG A N 1
ATOM 747 C CA . ARG A 1 95 ? -12.416 26.727 9.729 1.00 59.59 95 ARG A CA 1
ATOM 748 C C . ARG A 1 95 ? -12.468 26.092 8.339 1.00 59.59 95 ARG A C 1
ATOM 750 O O . ARG A 1 95 ? -11.588 25.318 7.974 1.00 59.59 95 ARG A O 1
ATOM 757 N N . SER A 1 96 ? -13.472 26.464 7.553 1.00 51.19 96 SER A N 1
ATOM 758 C CA . SER A 1 96 ? -13.399 26.475 6.086 1.00 51.19 96 SER A CA 1
ATOM 759 C C . SER A 1 96 ? -13.847 27.832 5.574 1.00 51.19 96 SER A C 1
ATOM 761 O O . SER A 1 96 ? -14.814 28.375 6.153 1.00 51.19 96 SER A O 1
#

Foldseek 3Di:
DDPDDDDDDDQDPPRDDDDDDPPDDPPDDDDDDDDDDPPPDPDDDPDCPVDDPVCVCPVDPVSVVVVVVVVVCVVVVHPDDDDDPVRCCVPPVPDD

pLDDT: mean 80.18, std 14.97, range [45.31, 98.06]

Sequence (96 aa):
MLNGIKQRVIVGKEGKIEIKTSELAEGTVVEVIVLVEQDAVESDTSQHIPQDATEYLLSTQDNRRHLMSAIGNVETNTNLVNFTPEEWNEEYNFRS

Radius of gyration: 25.45 Å; chains: 1; bounding box: 45×36×68 Å